Protein AF-A0A965AZ47-F1 (afdb_monomer)

Mean predicted aligned error: 9.13 Å

Sequence (69 aa):
MTKYEIVKETSFTGTILYSIEKDGNYVLNSCSQDLFKVEEYLKNILQNGEKEKIKEIIKTIELDEDKTN

Structure (mmCIF, N/CA/C/O backbone):
data_AF-A0A965AZ47-F1
#
_entry.id   AF-A0A965AZ47-F1
#
loop_
_atom_site.group_PDB
_atom_site.id
_atom_site.type_symbol
_atom_site.label_atom_id
_atom_site.label_alt_id
_atom_site.label_comp_id
_atom_site.label_asym_id
_atom_site.label_entity_id
_atom_site.label_seq_id
_atom_site.pdbx_PDB_ins_code
_atom_site.Cartn_x
_atom_site.Cartn_y
_atom_site.Cartn_z
_atom_site.occupancy
_atom_site.B_iso_or_equiv
_atom_site.auth_seq_id
_atom_site.auth_comp_id
_atom_site.auth_asym_id
_atom_site.auth_atom_id
_atom_site.pdbx_PDB_model_num
ATOM 1 N N . MET A 1 1 ? 19.627 -4.999 -10.805 1.00 71.88 1 MET A N 1
ATOM 2 C CA . MET A 1 1 ? 19.602 -4.663 -9.367 1.00 71.88 1 MET A CA 1
ATOM 3 C C . MET A 1 1 ? 18.198 -4.175 -9.087 1.00 71.88 1 MET A C 1
ATOM 5 O O . MET A 1 1 ? 17.778 -3.278 -9.800 1.00 71.88 1 MET A O 1
ATOM 9 N N . THR A 1 2 ? 17.460 -4.808 -8.177 1.00 83.38 2 THR A N 1
ATOM 10 C CA . THR A 1 2 ? 16.084 -4.393 -7.854 1.00 83.38 2 THR A CA 1
ATOM 11 C C . THR A 1 2 ? 16.132 -3.198 -6.913 1.00 83.38 2 THR A C 1
ATOM 13 O O . THR A 1 2 ? 16.830 -3.250 -5.898 1.00 83.38 2 THR A O 1
ATOM 16 N N . LYS A 1 3 ? 15.426 -2.124 -7.260 1.00 90.75 3 LYS A N 1
ATOM 17 C CA . LYS A 1 3 ? 15.352 -0.879 -6.494 1.00 90.75 3 LYS A CA 1
ATOM 18 C C . LYS A 1 3 ? 14.014 -0.818 -5.760 1.00 90.75 3 LYS A C 1
ATOM 20 O O . LYS A 1 3 ? 12.979 -0.985 -6.393 1.00 90.75 3 LYS A O 1
ATOM 25 N N . TYR A 1 4 ? 14.043 -0.557 -4.455 1.00 91.31 4 TYR A N 1
ATOM 26 C CA . TYR A 1 4 ? 12.845 -0.256 -3.669 1.00 91.31 4 TYR A CA 1
ATOM 27 C C . TYR A 1 4 ? 12.902 1.176 -3.150 1.00 91.31 4 TYR A C 1
ATOM 29 O O . TYR A 1 4 ? 13.949 1.617 -2.673 1.00 91.31 4 TYR A O 1
ATOM 37 N N . GLU A 1 5 ? 11.782 1.885 -3.227 1.00 93.19 5 GLU A N 1
ATOM 38 C CA . GLU A 1 5 ? 11.667 3.289 -2.833 1.00 93.19 5 GLU A CA 1
ATOM 39 C C . GLU A 1 5 ? 10.410 3.499 -1.997 1.00 93.19 5 GLU A C 1
ATOM 41 O O . GLU A 1 5 ? 9.370 2.924 -2.301 1.00 93.19 5 GLU A O 1
ATOM 46 N N . ILE A 1 6 ? 10.496 4.330 -0.955 1.00 95.50 6 ILE A N 1
ATOM 47 C CA . ILE A 1 6 ? 9.304 4.847 -0.278 1.00 95.50 6 ILE A CA 1
ATOM 48 C C . ILE A 1 6 ? 8.919 6.151 -0.962 1.00 95.50 6 ILE A C 1
ATOM 50 O O . ILE A 1 6 ? 9.690 7.113 -0.959 1.00 95.50 6 ILE A O 1
ATOM 54 N N . VAL A 1 7 ? 7.721 6.186 -1.526 1.00 95.69 7 VAL A N 1
ATOM 55 C CA . VAL A 1 7 ? 7.168 7.353 -2.206 1.00 95.69 7 VAL A CA 1
ATOM 56 C C . VAL A 1 7 ? 6.162 8.031 -1.289 1.00 95.69 7 VAL A C 1
ATOM 58 O O . VAL A 1 7 ? 5.400 7.374 -0.585 1.00 95.69 7 VAL A O 1
ATOM 61 N N . LYS A 1 8 ? 6.193 9.366 -1.258 1.00 95.44 8 LYS A N 1
ATOM 62 C CA . LYS A 1 8 ? 5.243 10.202 -0.519 1.00 95.44 8 LYS A CA 1
ATOM 63 C C . LYS A 1 8 ? 4.360 10.935 -1.516 1.00 95.44 8 LYS A C 1
ATOM 65 O O . LYS A 1 8 ? 4.832 11.812 -2.235 1.00 95.44 8 LYS A O 1
ATOM 70 N N . GLU A 1 9 ? 3.071 10.658 -1.470 1.00 94.38 9 GLU A N 1
ATOM 71 C CA . GLU A 1 9 ? 2.058 11.338 -2.260 1.00 94.38 9 GLU A CA 1
ATOM 72 C C . GLU A 1 9 ? 1.234 12.245 -1.350 1.00 94.38 9 GLU A C 1
ATOM 74 O O . GLU A 1 9 ? 0.820 11.862 -0.257 1.00 94.38 9 GLU A O 1
ATOM 79 N N . THR A 1 10 ? 1.018 13.488 -1.774 1.00 94.69 10 THR A N 1
ATOM 80 C CA . THR A 1 10 ? 0.140 14.428 -1.069 1.00 94.69 10 THR A CA 1
ATOM 81 C C . THR A 1 10 ? -1.035 14.730 -1.978 1.00 94.69 10 THR A C 1
ATOM 83 O O . THR A 1 10 ? -0.873 15.312 -3.046 1.00 94.69 10 THR A O 1
ATOM 86 N N . SER A 1 11 ? -2.218 14.292 -1.567 1.00 90.44 11 SER A N 1
ATOM 87 C CA . SER A 1 11 ? -3.461 14.552 -2.294 1.00 90.44 11 SER A CA 1
ATOM 88 C C . SER A 1 11 ? -3.825 16.041 -2.292 1.00 90.44 11 SER A C 1
ATOM 90 O O . SER A 1 11 ? -3.363 16.817 -1.452 1.00 90.44 11 SER A O 1
ATOM 92 N N . PHE A 1 12 ? -4.732 16.435 -3.190 1.00 90.31 12 PHE A N 1
ATOM 93 C CA . PHE A 1 12 ? -5.257 17.805 -3.258 1.00 90.31 12 PHE A CA 1
ATOM 94 C C . PHE A 1 12 ? -6.012 18.238 -1.986 1.00 90.31 12 PHE A C 1
ATOM 96 O O . PHE A 1 12 ? -6.157 19.431 -1.740 1.00 90.31 12 PHE A O 1
ATOM 103 N N . THR A 1 13 ? -6.466 17.287 -1.159 1.00 91.94 13 THR A N 1
ATOM 104 C CA . THR A 1 13 ? -7.080 17.543 0.156 1.00 91.94 13 THR A CA 1
ATOM 105 C C . THR A 1 13 ? -6.052 17.659 1.288 1.00 91.94 13 THR A C 1
ATOM 107 O O . THR A 1 13 ? -6.434 17.817 2.444 1.00 91.94 13 THR A O 1
ATOM 110 N N . GLY A 1 14 ? -4.751 17.554 0.991 1.00 91.12 14 GLY A N 1
ATOM 111 C CA . GLY A 1 14 ? -3.665 17.599 1.975 1.00 91.12 14 GLY A CA 1
ATOM 112 C C . GLY A 1 14 ? -3.401 16.271 2.691 1.00 91.12 14 GLY A C 1
ATOM 113 O O . GLY A 1 14 ? -2.511 16.196 3.536 1.00 91.12 14 GLY A O 1
ATOM 114 N N . THR A 1 15 ? -4.133 15.204 2.361 1.00 94.00 15 THR A N 1
ATOM 115 C CA . THR A 1 15 ? -3.868 13.864 2.898 1.00 94.00 15 THR A CA 1
ATOM 116 C C . THR A 1 15 ? -2.557 13.326 2.334 1.00 94.00 15 THR A C 1
ATOM 118 O O . THR A 1 15 ? -2.389 13.296 1.113 1.00 94.00 15 THR A O 1
ATOM 121 N N . ILE A 1 16 ? -1.660 12.890 3.221 1.00 94.50 16 ILE A N 1
ATOM 122 C CA . ILE A 1 16 ? -0.380 12.268 2.874 1.00 94.50 16 ILE A CA 1
ATOM 123 C C . ILE A 1 16 ? -0.547 10.750 2.863 1.00 94.50 16 ILE A C 1
ATOM 125 O O . ILE A 1 16 ? -1.105 10.177 3.800 1.00 94.50 16 ILE A O 1
ATOM 129 N N . LEU A 1 17 ? -0.029 10.111 1.822 1.00 94.06 17 LEU A N 1
ATOM 130 C CA . LEU A 1 17 ? 0.082 8.668 1.703 1.00 94.06 17 LEU A CA 1
ATOM 131 C C . LEU A 1 17 ? 1.536 8.310 1.399 1.00 94.06 17 LEU A C 1
ATOM 133 O O . LEU A 1 17 ? 2.167 8.926 0.544 1.00 94.06 17 LEU A O 1
ATOM 137 N N . TYR A 1 18 ? 2.061 7.326 2.112 1.00 95.81 18 TYR A N 1
ATOM 138 C CA . TYR A 1 18 ? 3.352 6.715 1.831 1.00 95.81 18 TYR A CA 1
ATOM 139 C C . TYR A 1 18 ? 3.112 5.367 1.162 1.00 95.81 18 TYR A C 1
ATOM 141 O O . TYR A 1 18 ? 2.177 4.669 1.550 1.00 95.81 18 TYR A O 1
ATOM 149 N N . SER A 1 19 ? 3.930 4.987 0.191 1.00 94.69 19 SER A N 1
ATOM 150 C CA . SER A 1 19 ? 3.847 3.721 -0.546 1.00 94.69 19 SER A CA 1
ATOM 151 C C . SER A 1 19 ? 5.241 3.177 -0.840 1.00 94.69 19 SER A C 1
ATOM 153 O O . SER A 1 19 ? 6.215 3.919 -0.773 1.00 94.69 19 SER A O 1
ATOM 155 N N . ILE A 1 20 ? 5.350 1.883 -1.142 1.00 95.12 20 ILE A N 1
ATOM 156 C CA . ILE A 1 20 ? 6.593 1.282 -1.635 1.0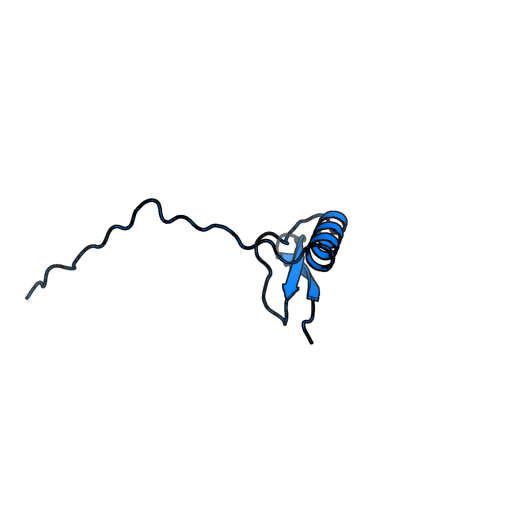0 95.12 20 ILE A CA 1
ATOM 157 C C . ILE A 1 20 ? 6.469 1.104 -3.146 1.00 95.12 20 ILE A C 1
ATOM 159 O O . ILE A 1 20 ? 5.479 0.554 -3.627 1.00 95.12 20 ILE A O 1
ATOM 163 N N . GLU A 1 21 ? 7.492 1.516 -3.884 1.00 94.00 21 GLU A N 1
ATOM 164 C CA . GLU A 1 21 ? 7.663 1.213 -5.301 1.00 94.00 21 GLU A CA 1
ATOM 165 C C . GLU A 1 21 ? 8.856 0.285 -5.511 1.00 94.00 21 GLU A C 1
ATOM 167 O O . GLU A 1 21 ? 9.895 0.434 -4.869 1.00 94.00 21 GLU A O 1
ATOM 172 N N . LYS A 1 22 ? 8.703 -0.669 -6.428 1.00 92.12 22 LYS A N 1
ATOM 173 C CA . LYS A 1 22 ? 9.738 -1.582 -6.899 1.00 92.12 22 LYS A CA 1
ATOM 174 C C . LYS A 1 22 ? 10.027 -1.288 -8.361 1.00 92.12 22 LYS A C 1
ATOM 176 O O . LYS A 1 22 ? 9.152 -1.445 -9.211 1.00 92.12 22 LYS A O 1
ATOM 181 N N . ASP A 1 23 ? 11.249 -0.860 -8.651 1.00 91.88 23 ASP A N 1
ATOM 182 C CA . ASP A 1 23 ? 11.681 -0.471 -9.996 1.00 91.88 23 ASP A CA 1
ATOM 183 C C . ASP A 1 23 ? 10.695 0.527 -10.656 1.00 91.88 23 ASP A C 1
ATOM 185 O O . ASP A 1 23 ? 10.353 0.400 -11.831 1.00 9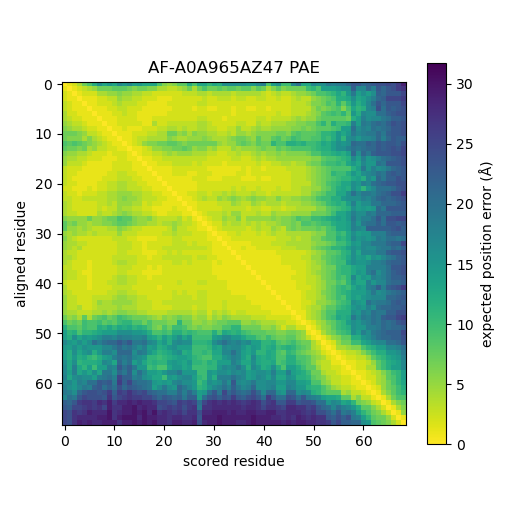1.88 23 ASP A O 1
ATOM 189 N N . GLY A 1 24 ? 10.194 1.493 -9.870 1.00 87.31 24 GLY A N 1
ATOM 190 C CA . GLY A 1 24 ? 9.209 2.503 -10.290 1.00 87.31 24 GLY A CA 1
ATOM 191 C C . GLY A 1 24 ? 7.759 2.012 -10.402 1.00 87.31 24 GLY A C 1
ATOM 192 O O . GLY A 1 24 ? 6.909 2.737 -10.910 1.00 87.31 24 GLY A O 1
ATOM 193 N N . ASN A 1 25 ? 7.459 0.782 -9.973 1.00 88.88 25 ASN A N 1
ATOM 194 C CA . ASN A 1 25 ? 6.106 0.226 -9.971 1.00 88.88 25 ASN A CA 1
ATOM 195 C C . ASN A 1 25 ? 5.575 0.089 -8.545 1.00 88.88 25 ASN A C 1
ATOM 197 O O . ASN A 1 25 ? 6.240 -0.482 -7.683 1.00 88.88 25 ASN A O 1
ATOM 201 N N . TYR A 1 26 ? 4.347 0.542 -8.305 1.00 87.31 26 TYR A N 1
ATOM 202 C CA . TYR A 1 26 ? 3.697 0.443 -6.999 1.00 87.31 26 TYR A CA 1
ATOM 203 C C . TYR A 1 26 ? 3.587 -1.007 -6.495 1.00 87.31 26 TYR A C 1
ATOM 205 O O . TYR A 1 26 ? 3.037 -1.885 -7.165 1.00 87.31 26 TYR A O 1
ATOM 213 N N . VAL A 1 27 ? 4.053 -1.240 -5.267 1.00 88.12 27 VAL A N 1
ATOM 214 C CA . VAL A 1 27 ? 3.909 -2.513 -4.559 1.00 88.12 27 VAL A CA 1
ATOM 215 C C . VAL A 1 27 ? 2.550 -2.534 -3.865 1.00 88.12 27 VAL A C 1
ATOM 217 O O . VAL A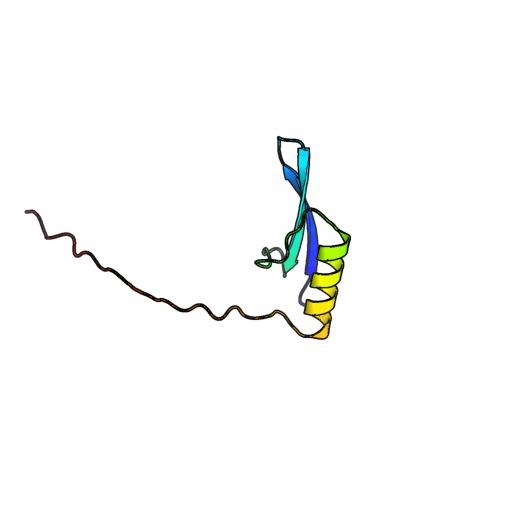 1 27 ? 2.281 -1.776 -2.932 1.00 88.12 27 VAL A O 1
ATOM 220 N N . LEU A 1 28 ? 1.664 -3.421 -4.307 1.00 82.25 28 LEU A N 1
ATOM 221 C CA . LEU A 1 28 ? 0.300 -3.513 -3.791 1.00 82.25 28 LEU A CA 1
ATOM 222 C C . LEU A 1 28 ? 0.267 -3.786 -2.275 1.00 82.25 28 LEU A C 1
ATOM 224 O O . LEU A 1 28 ? 0.994 -4.642 -1.782 1.00 82.25 28 LEU A O 1
ATOM 228 N N . ASN A 1 29 ? -0.637 -3.112 -1.551 1.00 82.56 29 ASN A N 1
ATOM 229 C CA . ASN A 1 29 ? -0.782 -3.181 -0.084 1.00 82.56 29 ASN A CA 1
ATOM 230 C C . ASN A 1 29 ? 0.429 -2.675 0.719 1.00 82.56 29 ASN A C 1
ATOM 232 O O . ASN A 1 29 ? 0.536 -2.972 1.907 1.00 82.56 29 ASN A O 1
ATOM 236 N N . SER A 1 30 ? 1.329 -1.912 0.107 1.00 87.12 30 SER A N 1
ATOM 237 C CA . SER A 1 30 ? 2.453 -1.302 0.822 1.00 87.12 30 SER A CA 1
ATOM 238 C C . SER A 1 30 ? 2.165 0.113 1.327 1.00 87.12 30 SER A C 1
ATOM 240 O O . SER A 1 30 ? 3.029 0.721 1.955 1.00 87.12 30 SER A O 1
ATOM 242 N N . CYS A 1 31 ? 0.974 0.657 1.043 1.00 90.38 31 CYS A N 1
ATOM 243 C CA . CYS A 1 31 ? 0.666 2.043 1.359 1.00 90.38 31 CYS A CA 1
ATOM 244 C C . CYS A 1 31 ? 0.050 2.242 2.746 1.00 90.38 31 CYS A C 1
ATOM 246 O O . CYS A 1 31 ? -0.795 1.465 3.192 1.00 90.38 31 CYS A O 1
ATOM 248 N N . SER A 1 32 ? 0.424 3.336 3.398 1.00 93.38 32 SER A N 1
ATOM 249 C CA . SER A 1 32 ? -0.103 3.757 4.694 1.00 93.38 32 SER A CA 1
ATOM 250 C C . SER A 1 32 ? 0.069 5.267 4.861 1.00 93.38 32 SER A C 1
ATOM 252 O O . SER A 1 32 ? 0.960 5.873 4.275 1.00 93.38 32 SER A O 1
ATOM 254 N N . GLN A 1 33 ? -0.783 5.895 5.668 1.00 93.94 33 GLN A N 1
ATOM 255 C CA . GLN A 1 33 ? -0.613 7.303 6.061 1.00 93.94 33 GLN A CA 1
ATOM 256 C C . GLN A 1 33 ? 0.487 7.485 7.122 1.00 93.94 33 GLN A C 1
ATOM 258 O O . GLN A 1 33 ? 0.932 8.598 7.382 1.00 93.94 33 GLN A O 1
ATOM 263 N N . ASP A 1 34 ? 0.919 6.385 7.735 1.00 94.75 34 ASP A N 1
ATOM 264 C CA . ASP A 1 34 ? 1.982 6.324 8.732 1.00 94.75 34 ASP A CA 1
ATOM 265 C C . ASP A 1 34 ? 3.266 5.784 8.089 1.00 94.75 34 ASP A C 1
ATOM 267 O O . ASP A 1 34 ? 3.292 4.628 7.648 1.00 94.75 34 ASP A O 1
ATOM 271 N N . LEU A 1 35 ? 4.308 6.622 8.043 1.00 94.56 35 LEU A N 1
ATOM 272 C CA . LEU A 1 35 ? 5.619 6.299 7.476 1.00 94.56 35 LEU A CA 1
ATOM 273 C C . LEU A 1 35 ? 6.268 5.104 8.179 1.00 94.56 35 LEU A C 1
ATOM 275 O O . LEU A 1 35 ? 6.796 4.227 7.500 1.00 94.56 35 LEU A O 1
ATOM 279 N N . PHE A 1 36 ? 6.177 5.034 9.510 1.00 95.19 36 PHE A N 1
ATOM 280 C CA . PHE A 1 36 ? 6.820 3.974 10.287 1.00 95.19 36 PHE A CA 1
ATOM 281 C C . PHE A 1 36 ? 6.308 2.595 9.855 1.00 95.19 36 PHE A C 1
ATOM 283 O O . PHE A 1 36 ? 7.085 1.669 9.640 1.00 95.19 36 PHE A O 1
ATOM 290 N N . LYS A 1 37 ? 4.997 2.478 9.608 1.00 92.56 37 LYS A N 1
ATOM 291 C CA . LYS A 1 37 ? 4.396 1.233 9.106 1.00 92.56 37 LYS A CA 1
ATOM 292 C C . LYS A 1 37 ? 4.905 0.850 7.719 1.00 92.56 37 LYS A C 1
ATOM 294 O O . LYS A 1 37 ? 5.109 -0.331 7.452 1.00 92.56 37 LYS A O 1
ATOM 299 N N . VAL A 1 38 ? 5.105 1.826 6.830 1.00 93.56 38 VAL A N 1
ATOM 300 C CA . VAL A 1 38 ? 5.641 1.565 5.483 1.00 93.56 38 VAL A CA 1
ATOM 301 C C . VAL A 1 38 ? 7.098 1.114 5.554 1.00 93.56 38 VAL A C 1
ATOM 303 O O . VAL A 1 38 ? 7.479 0.174 4.861 1.00 93.56 38 VAL A O 1
ATOM 306 N N . GLU A 1 39 ? 7.901 1.706 6.437 1.00 94.88 39 GLU A N 1
ATOM 307 C CA . GLU A 1 39 ? 9.274 1.260 6.692 1.00 94.88 39 GLU A CA 1
ATOM 308 C C . GLU A 1 39 ? 9.317 -0.170 7.255 1.00 94.88 39 GLU A C 1
ATOM 310 O O . GLU A 1 39 ? 10.137 -0.984 6.822 1.00 94.88 39 GLU A O 1
ATOM 315 N N . GLU A 1 40 ? 8.401 -0.523 8.164 1.00 93.50 40 GLU A N 1
ATOM 316 C CA . GLU A 1 40 ? 8.255 -1.899 8.652 1.00 93.50 40 GLU A CA 1
ATOM 317 C C . GLU A 1 40 ? 7.854 -2.871 7.534 1.00 93.50 40 GLU A C 1
ATOM 319 O O . GLU A 1 40 ? 8.386 -3.985 7.462 1.00 93.50 40 GLU A O 1
ATOM 324 N N . TYR A 1 41 ? 6.955 -2.472 6.629 1.00 90.44 41 TYR A N 1
ATOM 325 C CA . TYR A 1 41 ? 6.617 -3.277 5.454 1.00 90.44 41 TYR A CA 1
AT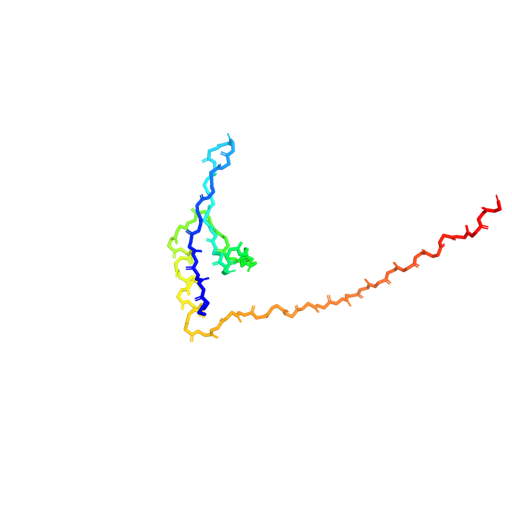OM 326 C C . TYR A 1 41 ? 7.816 -3.466 4.530 1.00 90.44 41 TYR A C 1
ATOM 328 O O . TYR A 1 41 ? 8.087 -4.598 4.126 1.00 90.44 41 TYR A O 1
ATOM 336 N N . LEU A 1 42 ? 8.579 -2.406 4.260 1.00 92.06 42 LEU A N 1
ATOM 337 C CA . LEU A 1 42 ? 9.789 -2.484 3.448 1.00 92.06 42 LEU A CA 1
ATOM 338 C C . LEU A 1 42 ? 10.806 -3.439 4.075 1.00 92.06 42 LEU A C 1
ATOM 340 O O . LEU A 1 42 ? 11.324 -4.324 3.398 1.00 92.06 42 LEU A O 1
ATOM 344 N N . LYS A 1 43 ? 11.045 -3.330 5.385 1.00 92.38 43 LYS A N 1
ATOM 345 C CA . LYS A 1 43 ? 11.942 -4.238 6.105 1.00 92.38 43 LYS A CA 1
ATOM 346 C C . LYS A 1 43 ? 11.490 -5.693 5.988 1.00 92.38 43 LYS A C 1
ATOM 348 O O . LYS A 1 43 ? 12.318 -6.566 5.737 1.00 92.38 43 LYS A O 1
ATOM 353 N N . ASN A 1 44 ? 10.192 -5.957 6.128 1.00 89.31 44 ASN A N 1
ATOM 354 C CA . ASN A 1 44 ? 9.646 -7.302 5.966 1.00 89.31 44 ASN A CA 1
ATOM 355 C C . ASN A 1 44 ? 9.836 -7.844 4.544 1.00 89.31 44 ASN A C 1
ATOM 357 O O . ASN A 1 44 ? 10.199 -9.011 4.410 1.00 89.31 44 ASN A O 1
ATOM 361 N N . ILE A 1 45 ? 9.640 -7.015 3.512 1.00 89.25 45 ILE A N 1
ATOM 362 C CA . ILE A 1 45 ? 9.888 -7.375 2.105 1.00 89.25 45 ILE A CA 1
ATOM 363 C C . ILE A 1 45 ? 11.366 -7.717 1.886 1.00 89.25 45 ILE A C 1
ATOM 365 O O . ILE A 1 45 ? 11.682 -8.731 1.269 1.00 89.25 45 ILE A O 1
ATOM 369 N N . LEU A 1 46 ? 12.280 -6.909 2.429 1.00 88.81 46 LEU A N 1
ATOM 370 C CA . LEU A 1 46 ? 13.722 -7.132 2.295 1.00 88.81 46 LEU A CA 1
ATOM 371 C C . LEU A 1 46 ? 14.203 -8.388 3.039 1.00 88.81 46 LEU A C 1
ATOM 373 O O . LEU A 1 46 ? 15.173 -9.009 2.615 1.00 88.81 46 LEU A O 1
ATOM 377 N N . GLN A 1 47 ? 13.545 -8.761 4.141 1.00 88.62 47 GLN A N 1
ATOM 378 C CA . GLN A 1 47 ? 13.914 -9.927 4.950 1.00 88.62 47 GLN A CA 1
ATOM 379 C C . GLN A 1 47 ? 13.279 -11.234 4.468 1.00 88.62 47 GLN A C 1
ATOM 381 O O . GLN A 1 47 ? 13.936 -12.270 4.494 1.00 88.62 47 GLN A O 1
ATOM 386 N N . ASN A 1 48 ? 12.010 -11.199 4.058 1.00 86.62 48 ASN A N 1
ATOM 387 C CA . ASN A 1 48 ? 11.209 -12.400 3.804 1.00 86.62 48 ASN A CA 1
ATOM 388 C C . ASN A 1 48 ? 10.754 -12.534 2.343 1.00 86.62 48 ASN A C 1
ATOM 390 O O . ASN A 1 48 ? 10.085 -13.507 2.004 1.00 86.62 48 ASN A O 1
ATOM 394 N N . GLY A 1 49 ? 11.092 -11.567 1.489 1.00 80.50 49 GLY A N 1
ATOM 395 C CA . GLY A 1 49 ? 10.523 -11.443 0.153 1.00 80.50 49 GLY A CA 1
ATOM 396 C C . GLY A 1 49 ? 9.135 -10.798 0.164 1.00 80.50 49 GLY A C 1
ATOM 397 O O . GLY A 1 49 ? 8.479 -10.639 1.198 1.00 80.50 49 GLY A O 1
ATOM 398 N N . GLU A 1 50 ? 8.681 -10.400 -1.020 1.00 76.81 50 GLU A N 1
AT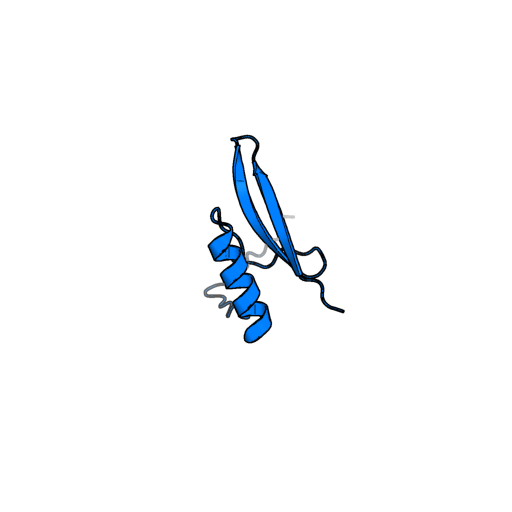OM 399 C CA . GLU A 1 50 ? 7.316 -9.922 -1.222 1.00 76.81 50 GLU A CA 1
ATOM 400 C C . GLU A 1 50 ? 6.339 -11.083 -1.032 1.00 76.81 50 GLU A C 1
ATOM 402 O O . GLU A 1 50 ? 6.535 -12.170 -1.573 1.00 76.81 50 GLU A O 1
ATOM 407 N N . LYS A 1 51 ? 5.263 -10.863 -0.273 1.00 69.12 51 LYS A N 1
ATOM 408 C CA . LYS A 1 51 ? 4.195 -11.859 -0.180 1.00 69.12 51 LYS A CA 1
ATOM 409 C C . LYS A 1 51 ? 3.373 -11.818 -1.464 1.00 69.12 51 LYS A C 1
ATOM 411 O O . LYS A 1 51 ? 2.656 -10.846 -1.703 1.00 69.12 51 LYS A O 1
ATOM 416 N N . GLU A 1 52 ? 3.446 -12.877 -2.262 1.00 59.94 52 GLU A N 1
ATOM 417 C CA . GLU A 1 52 ? 2.521 -13.072 -3.375 1.00 59.94 52 GLU A CA 1
ATOM 418 C C . GLU A 1 52 ? 1.093 -13.208 -2.833 1.00 59.94 52 GLU A C 1
ATOM 420 O O . GLU A 1 52 ? 0.829 -13.938 -1.873 1.00 59.94 52 GLU A O 1
ATOM 425 N N . LYS A 1 53 ? 0.147 -12.473 -3.423 1.00 64.50 53 LYS A N 1
ATOM 426 C CA . LYS A 1 53 ? -1.267 -12.649 -3.089 1.00 64.50 53 LYS A CA 1
ATOM 427 C C . LYS A 1 53 ? -1.777 -13.915 -3.762 1.00 64.50 53 LYS A C 1
ATOM 429 O O . LYS A 1 53 ? -1.690 -14.041 -4.980 1.00 64.50 53 LYS A O 1
ATOM 434 N N . ILE A 1 54 ? -2.415 -14.785 -2.988 1.00 66.56 54 ILE A N 1
ATOM 435 C CA . ILE A 1 54 ? -3.279 -15.823 -3.549 1.00 66.56 54 ILE A CA 1
ATOM 436 C C . ILE A 1 54 ? -4.541 -15.114 -4.044 1.00 66.56 54 ILE A C 1
ATOM 438 O O . ILE A 1 54 ? -5.311 -14.568 -3.253 1.00 66.56 54 ILE A O 1
ATOM 442 N N . LYS A 1 55 ? -4.717 -15.059 -5.363 1.00 67.75 55 LYS A N 1
ATOM 443 C CA . LYS A 1 55 ? -5.936 -14.557 -5.996 1.00 67.75 55 LYS A CA 1
ATOM 444 C C . LYS A 1 55 ? -6.793 -15.757 -6.379 1.00 67.75 55 LYS A C 1
ATOM 446 O O . LYS A 1 55 ? -6.395 -16.546 -7.227 1.00 67.75 55 LYS A O 1
ATOM 451 N N . GLU A 1 56 ? -7.967 -15.869 -5.775 1.00 79.44 56 GLU A N 1
ATOM 452 C CA . GLU A 1 56 ? -8.973 -16.861 -6.152 1.00 79.44 56 GLU A CA 1
ATOM 453 C C . GLU A 1 56 ? -10.069 -16.184 -6.984 1.00 79.44 56 GLU A C 1
ATOM 455 O O . GLU A 1 56 ? -10.555 -15.106 -6.631 1.00 79.44 56 GLU A O 1
ATOM 460 N N . ILE A 1 57 ? -10.443 -16.792 -8.111 1.00 79.75 57 ILE A N 1
ATOM 461 C CA . ILE A 1 57 ? -11.596 -16.363 -8.909 1.00 79.75 57 ILE A CA 1
ATOM 462 C C . ILE A 1 57 ? -12.793 -17.195 -8.450 1.00 79.75 57 ILE A C 1
ATOM 464 O O . ILE A 1 57 ? -12.875 -18.381 -8.749 1.00 79.75 57 ILE A O 1
ATOM 468 N N . ILE A 1 58 ? -13.719 -16.568 -7.723 1.00 81.25 58 ILE A N 1
ATOM 469 C CA . ILE A 1 58 ? -14.898 -17.244 -7.152 1.00 81.25 58 ILE A CA 1
ATOM 470 C C . ILE A 1 58 ? -15.980 -17.483 -8.221 1.00 81.25 58 ILE A C 1
ATOM 472 O O . ILE A 1 58 ? -16.730 -18.455 -8.150 1.00 81.25 58 ILE A O 1
ATOM 476 N N . LYS A 1 59 ? -16.085 -16.600 -9.224 1.00 74.56 59 LYS A N 1
ATOM 477 C CA . LYS A 1 59 ? -17.043 -16.730 -10.329 1.00 74.56 59 LYS A CA 1
ATOM 478 C C . LYS A 1 59 ? -16.609 -15.898 -11.533 1.00 74.56 59 LYS A C 1
ATOM 480 O O .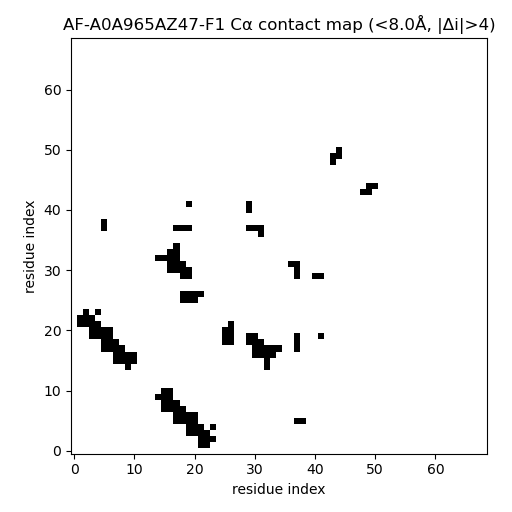 LYS A 1 59 ? -16.253 -14.733 -11.371 1.00 74.56 59 LYS A O 1
ATOM 485 N N . THR A 1 60 ? -16.742 -16.475 -12.721 1.00 85.94 60 THR A N 1
ATOM 486 C CA . THR A 1 60 ? -16.679 -15.771 -14.009 1.00 85.94 60 THR A CA 1
ATOM 487 C C . THR A 1 60 ? -18.065 -15.841 -14.648 1.00 85.94 60 THR A C 1
ATOM 489 O O . THR A 1 60 ? -18.714 -16.885 -14.593 1.00 85.94 60 THR A O 1
ATOM 492 N N . ILE A 1 61 ? -18.548 -14.729 -15.201 1.00 86.31 61 ILE A N 1
ATOM 493 C CA . ILE A 1 61 ? -19.762 -14.687 -16.024 1.00 86.31 61 ILE A CA 1
ATOM 494 C C . ILE A 1 61 ? -19.342 -14.117 -17.371 1.00 86.31 61 ILE A C 1
ATOM 496 O O . ILE A 1 61 ? -18.881 -12.980 -17.434 1.00 86.31 61 ILE A O 1
ATOM 500 N N . GLU A 1 62 ? -19.492 -14.919 -18.415 1.00 82.69 62 GLU A N 1
ATOM 501 C CA .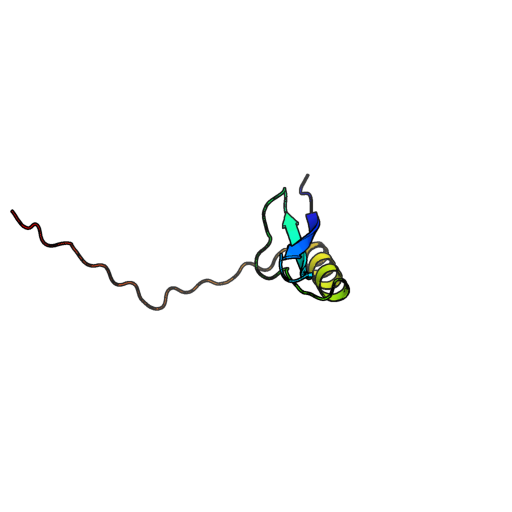 GLU A 1 62 ? -19.307 -14.507 -19.802 1.00 82.69 62 GLU A CA 1
ATOM 502 C C . GLU A 1 62 ? -20.700 -14.299 -20.399 1.00 82.69 62 GLU A C 1
ATOM 504 O O . GLU A 1 62 ? -21.594 -15.130 -20.222 1.00 82.69 62 GLU A O 1
ATOM 509 N N . LEU A 1 63 ? -20.907 -13.144 -21.023 1.00 77.06 63 LEU A N 1
ATOM 510 C CA . LEU A 1 63 ? -22.108 -12.831 -21.782 1.00 77.06 63 LEU A CA 1
ATOM 511 C C . LEU A 1 63 ? -21.676 -12.771 -23.242 1.00 77.06 63 LEU A C 1
ATOM 513 O O . LEU A 1 63 ? -20.911 -11.881 -23.609 1.00 77.06 63 LEU A O 1
ATOM 517 N N . ASP A 1 64 ? -22.144 -13.716 -24.051 1.00 74.00 64 ASP A N 1
ATOM 518 C CA . ASP A 1 64 ? -22.083 -13.563 -25.499 1.00 74.00 64 ASP A CA 1
ATOM 519 C C . ASP A 1 64 ? -23.066 -12.456 -25.888 1.00 74.00 64 ASP A C 1
ATOM 521 O O . ASP A 1 64 ? -24.266 -12.545 -25.612 1.00 74.00 64 ASP A O 1
ATOM 525 N N . GLU A 1 65 ? -22.556 -11.392 -26.508 1.00 70.00 65 GLU A N 1
ATOM 526 C CA . GLU A 1 65 ? -23.407 -10.446 -27.219 1.00 70.00 65 GLU A CA 1
ATOM 527 C C . GLU A 1 65 ? -24.009 -11.193 -28.410 1.00 70.00 65 GLU A C 1
ATOM 529 O O . GLU A 1 65 ? -23.341 -11.468 -29.410 1.00 70.00 65 GLU A O 1
ATOM 534 N N . ASP A 1 66 ? -25.273 -11.584 -28.258 1.00 65.69 66 ASP A N 1
ATOM 535 C CA . ASP A 1 66 ? -26.053 -12.197 -29.319 1.00 65.69 66 ASP A CA 1
ATOM 536 C C . ASP A 1 66 ? -25.981 -11.300 -30.563 1.00 65.69 66 ASP A C 1
ATOM 538 O O . ASP A 1 66 ? -26.255 -10.092 -30.514 1.00 65.69 66 ASP A O 1
ATOM 542 N N . LYS A 1 67 ? -25.542 -11.902 -31.673 1.00 62.09 67 LYS A N 1
ATOM 543 C CA . LYS A 1 67 ? -25.369 -11.254 -32.973 1.00 62.09 67 LYS A CA 1
ATOM 544 C C . LYS A 1 67 ? -26.708 -10.678 -33.405 1.00 62.09 67 LYS A C 1
ATOM 546 O O . LYS A 1 67 ? -27.537 -11.381 -33.979 1.00 62.09 67 LYS A O 1
ATOM 551 N N . THR A 1 68 ? -26.912 -9.390 -33.173 1.00 51.91 68 THR A N 1
ATOM 552 C CA . THR A 1 68 ? -28.071 -8.704 -33.729 1.00 51.91 68 THR A CA 1
ATOM 553 C C . THR A 1 68 ? -27.671 -8.154 -35.096 1.00 51.91 68 THR A C 1
ATOM 555 O O . THR A 1 68 ? -26.759 -7.334 -35.187 1.00 51.91 68 THR A O 1
ATOM 558 N N . ASN A 1 69 ? -28.309 -8.737 -36.118 1.00 48.53 69 ASN A N 1
ATOM 559 C CA . ASN A 1 69 ? -28.209 -8.488 -37.564 1.00 48.53 69 ASN A CA 1
ATOM 560 C C . ASN A 1 69 ? -27.988 -7.034 -37.992 1.00 48.53 69 ASN A C 1
ATOM 562 O O . ASN A 1 69 ? -28.652 -6.143 -37.417 1.00 48.53 69 ASN A O 1
#

Nearest PDB structures (foldseek):
  4fdt-assembly2_B  TM=4.680E-01  e=1.054E+00  Bacteroides thetaiotaomicron VPI-5482
  1x47-assembly1_A  TM=3.325E-01  e=4.491E+00  Homo sapiens

Foldseek 3Di:
DKDKDWDWDQDPVRQIKIFIDIVNHTDPPLIDSDPVSSVVVVVCCVVPNRDDDDDDDPDDDDDDPPDDD

pLDDT: mean 85.19, std 11.22, range [48.53, 95.81]

Secondary structure 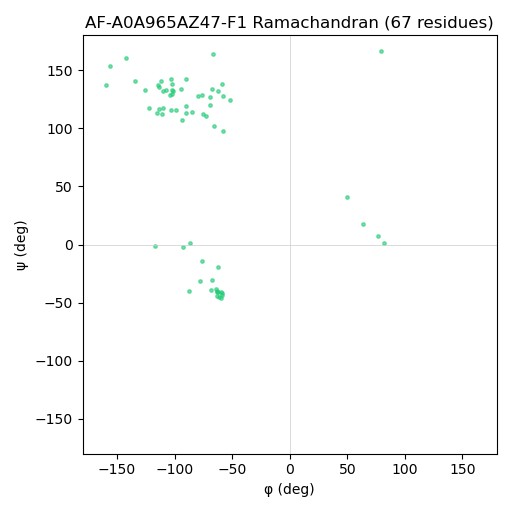(DSSP, 8-state):
---EEEEEEE-TTS-EEEEEEETTEE-TT--BS-HHHHHHHHHHHHHH---------------------

Solvent-accessible surface area (backbone atoms only — not comparable to full-atom values): 4579 Å² total; per-residue (Å²): 133,92,46,75,44,82,45,79,47,70,47,98,86,67,52,56,37,30,31,36,2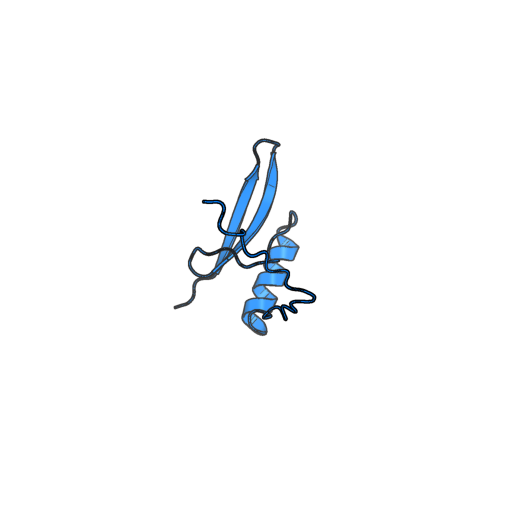4,48,75,88,38,80,43,86,90,34,61,33,75,47,60,67,60,34,53,52,50,50,51,46,33,74,73,73,46,75,81,80,77,88,81,80,87,92,76,87,87,86,77,81,80,75,85,77,131

Radius of gyration: 18.56 Å; Cα contacts (8 Å, |Δi|>4): 72; chains: 1; bounding box: 48×35×48 Å